Protein AF-A0A916Q412-F1 (afdb_monomer_lite)

Foldseek 3Di:
DDPPFWDWDWDWEAAPVRDIDIATATEGDDDDQPDGHLDCVQVVVVVVVVCVVVVVVLVVVDFPDKDKAADWGWYQDPNHIHIDRDPPPPDDRIDMDGHHDPPPDDDDPDDDDDDDDDDDDDDD

pLDDT: mean 71.98, std 16.44, range [35.53, 96.19]

Structure (mmCIF, N/CA/C/O backbone):
data_AF-A0A916Q412-F1
#
_entry.id   AF-A0A916Q412-F1
#
loop_
_atom_site.group_PDB
_atom_site.id
_atom_site.type_symbol
_atom_site.label_atom_id
_atom_site.label_alt_id
_atom_site.label_comp_id
_atom_site.label_asym_id
_atom_site.label_entity_id
_atom_site.label_seq_id
_atom_site.pdbx_PDB_ins_code
_atom_site.Cartn_x
_atom_site.Cartn_y
_atom_site.Cartn_z
_atom_site.occupancy
_atom_site.B_iso_or_equiv
_atom_site.auth_seq_id
_atom_site.auth_comp_id
_atom_site.auth_asym_id
_atom_site.auth_atom_id
_atom_site.pdbx_PDB_model_num
ATOM 1 N N . MET A 1 1 ? 28.798 16.527 -9.210 1.00 35.53 1 MET A N 1
ATOM 2 C CA . MET A 1 1 ? 28.278 15.776 -10.370 1.00 35.53 1 MET A CA 1
ATOM 3 C C . MET A 1 1 ? 26.902 15.277 -9.976 1.00 35.53 1 MET A C 1
ATOM 5 O O . MET A 1 1 ? 26.815 14.339 -9.199 1.00 35.53 1 MET A O 1
ATOM 9 N N . SER A 1 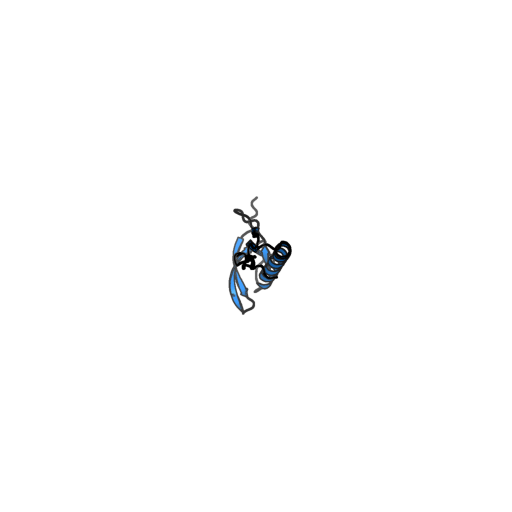2 ? 25.853 15.994 -10.374 1.00 42.03 2 SER A N 1
ATOM 10 C CA . SER A 1 2 ? 24.468 15.593 -10.111 1.00 42.03 2 SER A CA 1
ATOM 11 C C . SER A 1 2 ? 24.113 14.471 -11.081 1.00 42.03 2 SER A C 1
ATOM 13 O O . SER A 1 2 ? 24.335 14.622 -12.280 1.00 42.03 2 SER A O 1
ATOM 15 N N . ASN A 1 3 ? 23.639 13.337 -10.570 1.00 45.75 3 ASN A N 1
ATOM 16 C CA . ASN A 1 3 ? 23.216 12.222 -11.409 1.00 45.75 3 ASN A CA 1
ATOM 17 C C . ASN A 1 3 ? 21.857 12.587 -12.031 1.00 45.75 3 ASN A C 1
ATOM 19 O O . ASN A 1 3 ? 20.837 12.588 -11.352 1.00 45.75 3 ASN A O 1
ATOM 23 N N . ASP A 1 4 ? 21.870 12.973 -13.304 1.00 54.03 4 ASP A N 1
ATOM 24 C CA . ASP A 1 4 ? 20.696 13.284 -14.128 1.00 54.03 4 ASP A CA 1
ATOM 25 C C . ASP A 1 4 ? 20.045 11.977 -14.608 1.00 54.03 4 ASP A C 1
ATOM 27 O O . ASP A 1 4 ? 20.295 11.520 -15.726 1.00 54.03 4 ASP A O 1
ATOM 31 N N . SER A 1 5 ? 19.337 11.254 -13.735 1.00 56.97 5 SER A N 1
ATOM 32 C CA . SER A 1 5 ? 18.732 9.967 -14.132 1.00 56.97 5 SER A CA 1
ATOM 33 C C . SER A 1 5 ? 17.364 9.651 -13.542 1.00 56.97 5 SER A C 1
ATOM 35 O O . SER A 1 5 ? 16.798 8.653 -13.970 1.00 56.97 5 SER A O 1
ATOM 37 N N . ASP A 1 6 ? 16.806 10.501 -12.676 1.00 61.91 6 ASP A N 1
ATOM 38 C CA . ASP A 1 6 ? 15.413 10.368 -12.238 1.00 61.91 6 ASP A CA 1
ATOM 39 C C . ASP A 1 6 ? 14.539 11.319 -13.053 1.00 61.91 6 ASP A C 1
ATOM 41 O O . ASP A 1 6 ? 14.588 12.541 -12.888 1.00 61.91 6 ASP A O 1
ATOM 45 N N . ARG A 1 7 ? 13.748 10.754 -13.967 1.00 74.06 7 ARG A N 1
ATOM 46 C CA . ARG A 1 7 ? 12.749 11.501 -14.740 1.00 74.06 7 ARG A CA 1
ATOM 47 C C . ARG A 1 7 ? 11.368 10.983 -14.377 1.00 74.06 7 ARG A C 1
ATOM 49 O O . ARG A 1 7 ? 11.107 9.786 -14.474 1.00 74.06 7 ARG A O 1
ATOM 56 N N . ILE A 1 8 ? 10.494 11.901 -13.976 1.00 78.94 8 ILE A N 1
ATOM 57 C CA . ILE A 1 8 ? 9.072 11.619 -13.790 1.00 78.94 8 ILE A CA 1
ATOM 58 C C . ILE A 1 8 ? 8.432 11.533 -15.176 1.00 78.94 8 ILE A C 1
ATOM 60 O O . ILE A 1 8 ? 8.579 12.451 -15.988 1.00 78.94 8 ILE A O 1
ATOM 64 N N . GLN A 1 9 ? 7.736 10.434 -15.451 1.00 77.50 9 GLN A N 1
ATOM 65 C CA . GLN A 1 9 ? 7.001 10.231 -16.696 1.00 77.50 9 GLN A CA 1
ATOM 66 C C . GLN A 1 9 ? 5.636 9.601 -16.435 1.00 77.50 9 GLN A C 1
ATOM 68 O O . GLN A 1 9 ? 5.448 8.861 -15.473 1.00 77.50 9 GLN A O 1
ATOM 73 N N . THR A 1 10 ? 4.685 9.871 -17.324 1.00 79.88 10 THR A N 1
ATOM 74 C CA . THR A 1 10 ? 3.361 9.249 -17.293 1.00 79.88 10 THR A CA 1
ATOM 75 C C . THR A 1 10 ? 3.297 8.144 -18.337 1.00 79.88 10 THR A C 1
ATOM 77 O O . THR A 1 10 ? 3.516 8.406 -19.518 1.00 79.88 10 THR A O 1
ATOM 80 N N . ILE A 1 11 ? 2.974 6.921 -17.916 1.00 80.31 11 ILE A N 1
ATOM 81 C CA . ILE A 1 11 ? 2.859 5.760 -18.809 1.00 80.31 11 ILE A CA 1
ATOM 82 C C . ILE A 1 11 ? 1.450 5.148 -18.750 1.00 80.31 11 ILE A C 1
ATOM 84 O O . ILE A 1 11 ? 0.831 5.150 -17.681 1.00 80.31 11 ILE A O 1
ATOM 88 N N . PRO A 1 12 ? 0.917 4.625 -19.871 1.00 80.38 12 PRO A N 1
ATOM 89 C CA . PRO A 1 12 ? -0.319 3.855 -19.860 1.00 80.38 12 PRO A CA 1
ATOM 90 C C . PRO A 1 12 ? -0.082 2.467 -19.253 1.00 80.38 12 PRO A C 1
ATOM 92 O O . PRO A 1 12 ? 0.877 1.776 -19.597 1.00 80.38 12 PRO A O 1
ATOM 95 N N . VAL A 1 13 ? -0.980 2.042 -18.368 1.00 80.12 13 VAL A N 1
ATOM 96 C CA . VAL A 1 13 ? -0.946 0.727 -17.719 1.00 80.12 13 VAL A CA 1
ATOM 97 C C . VAL A 1 13 ? -2.338 0.105 -17.769 1.00 80.12 13 VAL A C 1
ATOM 99 O O . VAL A 1 13 ? -3.325 0.756 -17.435 1.00 80.12 13 VAL A O 1
ATOM 102 N N . GLN A 1 14 ? -2.421 -1.162 -18.170 1.00 79.56 14 GLN A N 1
ATOM 103 C CA . GLN A 1 14 ? -3.673 -1.915 -18.184 1.00 79.56 14 GLN A CA 1
ATOM 104 C C . GLN A 1 14 ? -3.906 -2.619 -16.836 1.00 79.56 14 GLN A C 1
ATOM 106 O O . GLN A 1 14 ? -2.996 -3.242 -16.276 1.00 79.56 14 GLN A O 1
ATOM 111 N N . LEU A 1 15 ? -5.129 -2.509 -16.323 1.00 82.00 15 LEU A N 1
ATOM 112 C CA . LEU A 1 15 ? -5.647 -3.235 -15.168 1.00 82.00 15 LEU A CA 1
ATOM 113 C C . LEU A 1 15 ? -6.146 -4.631 -15.577 1.00 82.00 15 LEU A C 1
ATOM 115 O O . LEU A 1 15 ? -6.264 -4.947 -16.759 1.00 82.00 15 LEU A O 1
ATOM 119 N N . GLU A 1 16 ? -6.456 -5.484 -14.600 1.00 80.44 16 GLU A N 1
ATOM 120 C CA . GLU A 1 16 ? -6.919 -6.857 -14.868 1.00 80.44 16 GLU A CA 1
ATOM 121 C C . GLU A 1 16 ? -8.266 -6.919 -15.607 1.00 80.44 16 GLU A C 1
ATOM 123 O O . GLU A 1 16 ? -8.520 -7.869 -16.342 1.00 80.44 16 GLU A O 1
ATOM 128 N N . ASP A 1 17 ? -9.108 -5.897 -15.451 1.00 81.50 17 ASP A N 1
ATOM 129 C CA . ASP A 1 17 ? -10.398 -5.762 -16.137 1.00 81.50 17 ASP A CA 1
ATOM 130 C C . ASP A 1 17 ? -10.273 -5.206 -17.572 1.00 81.50 17 ASP A C 1
ATOM 132 O O . ASP A 1 17 ? -11.279 -5.008 -18.253 1.00 81.50 17 ASP A O 1
ATOM 136 N N . GLY A 1 18 ? -9.046 -4.952 -18.041 1.00 79.31 18 GLY A N 1
ATOM 137 C CA . GLY A 1 18 ? -8.760 -4.359 -19.347 1.00 79.31 18 GLY A CA 1
ATOM 138 C C . GLY A 1 18 ? -8.812 -2.827 -19.373 1.00 79.31 18 GLY A C 1
ATOM 139 O O . GLY A 1 18 ? -8.455 -2.228 -20.391 1.00 79.31 18 GLY A O 1
ATOM 140 N N . THR A 1 19 ? -9.198 -2.171 -18.274 1.00 81.50 19 THR A N 1
ATOM 141 C CA . THR A 1 19 ? -9.182 -0.708 -18.160 1.00 81.50 19 THR A CA 1
ATOM 142 C C . THR A 1 19 ? -7.748 -0.193 -18.263 1.00 81.50 19 THR A C 1
ATOM 144 O O . THR A 1 19 ? -6.839 -0.730 -17.635 1.00 81.50 19 THR A O 1
ATOM 147 N N . THR A 1 20 ? -7.523 0.869 -19.040 1.00 79.50 20 THR A N 1
ATOM 148 C CA . THR A 1 20 ? -6.212 1.532 -19.116 1.00 79.50 20 THR A CA 1
ATOM 149 C C . THR A 1 20 ? -6.207 2.780 -18.246 1.00 79.50 20 THR A C 1
ATOM 151 O O . THR A 1 20 ? -7.072 3.642 -18.396 1.00 79.50 20 THR A O 1
ATOM 154 N N . ILE A 1 21 ? -5.219 2.889 -17.361 1.00 80.69 21 ILE A N 1
ATOM 155 C CA . ILE A 1 21 ? -4.968 4.071 -16.534 1.00 80.69 21 ILE A CA 1
ATOM 156 C C . ILE A 1 21 ? -3.628 4.708 -16.895 1.00 80.69 21 IL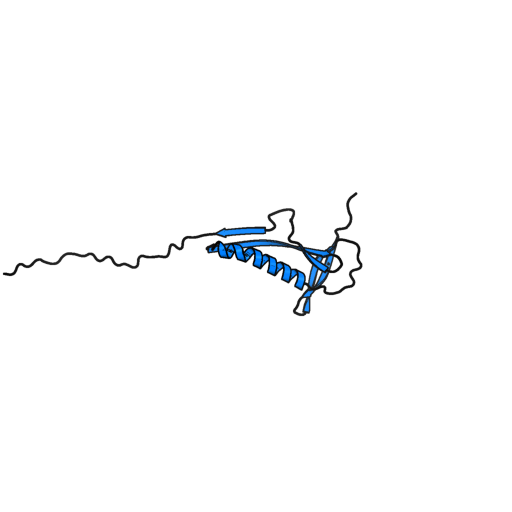E A C 1
ATOM 158 O O . ILE A 1 21 ? -2.738 4.055 -17.435 1.00 80.69 21 ILE A O 1
ATOM 162 N N . LEU A 1 22 ? -3.483 5.992 -16.580 1.00 78.56 22 LEU A N 1
ATOM 163 C CA . LEU A 1 22 ? -2.214 6.704 -16.670 1.00 78.56 22 LEU A CA 1
ATOM 164 C C . LEU A 1 22 ? -1.556 6.731 -15.295 1.00 78.56 22 LEU A C 1
ATOM 166 O O . LEU A 1 22 ? -2.197 7.085 -14.306 1.00 78.56 22 LEU A O 1
ATOM 170 N N . VAL A 1 23 ? -0.283 6.356 -15.244 1.00 81.12 23 VAL A N 1
ATOM 171 C CA . VAL A 1 23 ? 0.467 6.228 -13.998 1.00 81.12 23 VAL A CA 1
ATOM 172 C C . VAL A 1 23 ? 1.724 7.076 -14.073 1.00 81.12 23 VAL A C 1
ATOM 174 O O . VAL A 1 23 ? 2.488 6.968 -15.030 1.00 81.12 23 VAL A O 1
ATOM 177 N N . GLU A 1 24 ? 1.928 7.913 -13.060 1.00 79.81 24 GLU A N 1
ATOM 178 C CA . GLU A 1 24 ? 3.185 8.624 -12.862 1.00 79.81 24 GLU A CA 1
ATOM 179 C C . GLU A 1 24 ? 4.225 7.668 -12.272 1.00 79.81 24 GLU A C 1
ATOM 181 O O . GLU A 1 24 ? 3.973 7.010 -11.261 1.00 79.81 24 GLU A O 1
ATOM 186 N N . VAL A 1 25 ? 5.376 7.567 -12.932 1.00 77.62 25 VAL A N 1
ATOM 187 C CA . VAL A 1 25 ? 6.487 6.717 -12.511 1.00 77.62 25 VAL A CA 1
ATOM 188 C C . VAL A 1 25 ? 7.794 7.491 -12.550 1.00 77.62 25 VAL A C 1
ATOM 190 O O . VAL A 1 25 ? 8.035 8.283 -13.466 1.00 77.62 25 VAL A O 1
ATOM 193 N N . THR A 1 26 ? 8.671 7.205 -11.594 1.00 77.62 26 THR A N 1
ATOM 194 C CA . THR A 1 26 ? 10.074 7.621 -11.666 1.00 77.62 26 THR A CA 1
ATOM 195 C C . THR A 1 26 ? 10.841 6.573 -12.463 1.00 77.62 26 THR A C 1
ATOM 197 O O . THR A 1 26 ? 10.910 5.407 -12.067 1.00 77.62 26 THR A O 1
ATOM 200 N N . GLN A 1 27 ? 11.377 6.956 -13.621 1.00 69.50 27 GLN A N 1
ATOM 201 C CA . GLN A 1 27 ? 12.233 6.076 -14.413 1.00 69.50 27 GLN A CA 1
ATOM 202 C C . GLN A 1 27 ? 13.662 6.137 -13.884 1.00 69.50 27 GLN A C 1
ATOM 204 O O . GLN A 1 27 ? 14.213 7.228 -13.761 1.00 69.50 27 GLN A O 1
ATOM 209 N N . THR A 1 28 ? 14.264 4.972 -13.645 1.00 65.12 28 THR A N 1
ATOM 210 C CA . THR A 1 28 ? 15.670 4.848 -13.258 1.00 65.12 28 THR A CA 1
ATOM 211 C C . THR A 1 28 ? 16.438 4.096 -14.359 1.00 65.12 28 THR A C 1
ATOM 213 O O . THR A 1 28 ? 16.169 2.936 -14.662 1.00 65.12 28 THR A O 1
ATOM 216 N N . GLY A 1 29 ? 17.400 4.766 -15.011 1.00 64.12 29 GLY A N 1
ATOM 217 C CA . GLY A 1 29 ? 18.248 4.179 -16.068 1.00 64.12 29 GLY A CA 1
ATOM 218 C C . GLY A 1 29 ? 17.883 4.566 -17.513 1.00 64.12 29 GLY A C 1
ATOM 219 O O . GLY A 1 29 ? 16.967 5.345 -17.756 1.00 64.12 29 GLY A O 1
ATOM 220 N N . ARG A 1 30 ? 18.654 4.061 -18.493 1.00 51.62 30 ARG A N 1
ATOM 221 C CA . ARG A 1 30 ? 18.477 4.324 -19.938 1.00 51.62 30 ARG A CA 1
ATOM 222 C C . ARG A 1 30 ? 18.066 3.038 -20.661 1.00 51.62 30 ARG A C 1
ATOM 224 O O . ARG A 1 30 ? 18.936 2.307 -21.118 1.00 51.62 30 ARG A O 1
ATOM 231 N N . GLU A 1 31 ? 16.770 2.776 -20.777 1.00 56.56 31 GLU A N 1
ATOM 232 C CA . GLU A 1 31 ? 16.234 1.745 -21.676 1.00 56.56 31 GLU A CA 1
ATOM 233 C C . GLU A 1 31 ? 15.023 2.281 -22.442 1.00 56.56 31 GLU A C 1
ATOM 235 O O . GLU A 1 31 ? 14.208 3.028 -21.897 1.00 56.56 31 GLU A O 1
ATOM 240 N N . ASP A 1 32 ? 14.941 1.898 -23.717 1.00 49.53 32 ASP A N 1
ATOM 241 C CA . ASP A 1 32 ? 13.832 2.212 -24.613 1.00 49.53 32 ASP A CA 1
ATOM 242 C C . ASP A 1 32 ? 12.643 1.316 -24.238 1.00 49.53 32 ASP A C 1
ATOM 244 O O . ASP A 1 32 ? 12.691 0.089 -24.355 1.00 49.53 32 ASP A O 1
ATOM 248 N N . VAL A 1 33 ? 11.593 1.924 -23.690 1.00 52.59 33 VAL A N 1
ATOM 249 C CA . VAL A 1 33 ? 10.464 1.229 -23.057 1.00 52.59 33 VAL A CA 1
ATOM 250 C C . VAL A 1 33 ? 9.430 0.800 -24.094 1.00 52.59 33 VAL A C 1
ATOM 252 O O . VAL A 1 33 ? 8.299 1.270 -24.118 1.00 52.59 33 VAL A O 1
ATOM 255 N N . ALA A 1 34 ? 9.817 -0.140 -24.950 1.00 47.56 34 ALA A N 1
ATOM 256 C CA . ALA A 1 34 ? 8.892 -0.897 -25.782 1.00 47.56 34 ALA A CA 1
ATOM 257 C C . ALA A 1 34 ? 8.660 -2.278 -25.154 1.00 47.56 34 ALA A C 1
ATOM 259 O O . ALA A 1 34 ? 9.123 -3.298 -25.658 1.00 47.56 34 ALA A O 1
ATOM 260 N N . ASN A 1 35 ? 7.963 -2.319 -24.018 1.00 51.06 35 ASN A N 1
ATOM 261 C CA . ASN A 1 35 ? 7.256 -3.533 -23.630 1.00 51.06 35 ASN A CA 1
ATOM 262 C C . ASN A 1 35 ? 6.013 -3.168 -22.824 1.00 51.06 35 ASN A C 1
ATOM 264 O O . ASN A 1 35 ? 6.075 -2.760 -21.663 1.00 51.06 35 ASN A O 1
ATOM 268 N N . GLU A 1 36 ? 4.882 -3.264 -23.509 1.00 52.59 36 GLU A N 1
ATOM 269 C CA . GLU A 1 36 ? 3.559 -2.968 -22.996 1.00 52.59 36 GLU A CA 1
ATOM 270 C C . GLU A 1 36 ? 3.239 -3.819 -21.760 1.00 52.59 36 GLU A C 1
ATOM 272 O O . GLU A 1 36 ? 3.545 -5.010 -21.697 1.00 52.59 36 GLU A O 1
ATOM 277 N N . ALA A 1 37 ? 2.565 -3.215 -20.782 1.00 47.66 37 ALA A N 1
ATOM 278 C CA . ALA A 1 37 ? 1.743 -3.950 -19.824 1.00 47.66 37 ALA A CA 1
ATOM 279 C C . ALA A 1 37 ? 2.456 -4.997 -18.936 1.00 47.66 37 ALA A C 1
ATOM 281 O O . ALA A 1 37 ? 1.828 -5.973 -18.515 1.00 47.66 37 ALA A O 1
ATOM 282 N N . SER A 1 38 ? 3.727 -4.796 -18.562 1.00 51.72 38 SER A N 1
ATOM 283 C CA . SER A 1 38 ? 4.264 -5.472 -17.368 1.00 51.72 38 SER A CA 1
ATOM 284 C C . SER A 1 38 ? 3.444 -5.015 -16.152 1.00 51.72 38 SER A C 1
ATOM 286 O O . SER A 1 38 ? 3.465 -3.858 -15.744 1.00 51.72 38 SER A O 1
ATOM 288 N N . LYS A 1 39 ? 2.606 -5.945 -15.694 1.00 67.12 39 LYS A N 1
ATOM 289 C CA . LYS A 1 39 ? 1.233 -5.745 -15.217 1.00 67.12 39 LYS A CA 1
ATOM 290 C C . LYS A 1 39 ? 1.161 -4.937 -13.923 1.00 67.12 39 LYS A C 1
ATOM 292 O O . LYS A 1 39 ? 1.877 -5.250 -12.973 1.00 67.12 39 LYS A O 1
ATOM 297 N N . PHE A 1 40 ? 0.186 -4.026 -13.828 1.00 77.75 40 PHE A N 1
ATOM 298 C CA . PHE A 1 40 ? -0.231 -3.384 -12.567 1.00 77.75 40 PHE A CA 1
ATOM 299 C C . PHE A 1 40 ? -0.431 -4.392 -11.421 1.00 77.75 40 PHE A C 1
ATOM 301 O O . PHE A 1 40 ? -0.272 -4.064 -10.251 1.00 77.75 40 PHE A O 1
ATOM 308 N N . LYS A 1 41 ? -0.682 -5.658 -11.769 1.00 80.62 41 LYS A N 1
ATOM 309 C CA . LYS A 1 41 ? -0.681 -6.800 -10.863 1.00 80.62 41 LYS A CA 1
ATOM 310 C C . LYS A 1 41 ? 0.511 -6.848 -9.893 1.00 80.62 41 LYS A C 1
ATOM 312 O O . LYS A 1 41 ? 0.316 -7.143 -8.724 1.00 80.62 41 LYS A O 1
ATOM 317 N N . ALA A 1 42 ? 1.737 -6.550 -10.333 1.00 78.81 42 ALA A N 1
ATOM 318 C CA . ALA A 1 42 ? 2.899 -6.568 -9.434 1.00 7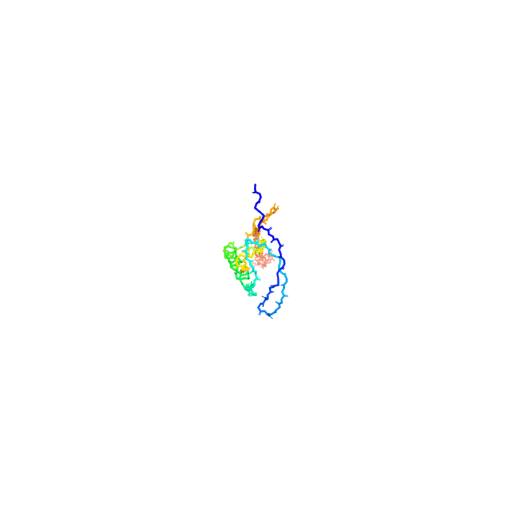8.81 42 ALA A CA 1
ATOM 319 C C . ALA A 1 42 ? 2.772 -5.522 -8.310 1.00 78.81 42 ALA A C 1
ATOM 321 O O . ALA A 1 42 ? 3.138 -5.780 -7.163 1.00 78.81 42 ALA A O 1
ATOM 322 N N . VAL A 1 43 ? 2.187 -4.364 -8.628 1.00 81.88 43 VAL A N 1
ATOM 323 C CA . VAL A 1 43 ? 1.887 -3.298 -7.665 1.00 81.88 43 VAL A CA 1
ATOM 324 C C . VAL A 1 43 ? 0.794 -3.741 -6.695 1.00 81.88 43 VAL A C 1
ATOM 326 O O . VAL A 1 43 ? 0.945 -3.566 -5.487 1.00 81.88 43 VAL A O 1
ATOM 329 N N . THR A 1 44 ? -0.289 -4.348 -7.189 1.00 84.69 44 THR A N 1
ATOM 330 C CA . THR A 1 44 ? -1.385 -4.822 -6.327 1.00 84.69 44 THR A CA 1
ATOM 331 C C . THR A 1 44 ? -0.980 -6.012 -5.462 1.00 84.69 44 THR A C 1
ATOM 333 O O . THR A 1 44 ? -1.398 -6.088 -4.310 1.00 84.69 44 THR A O 1
ATOM 336 N N . ASP A 1 45 ? -0.134 -6.911 -5.971 1.00 85.69 45 ASP A N 1
ATOM 337 C CA . ASP A 1 45 ? 0.430 -8.027 -5.207 1.00 85.69 45 ASP A CA 1
ATOM 338 C C . ASP A 1 45 ? 1.306 -7.492 -4.058 1.00 85.69 45 ASP A C 1
ATOM 340 O O . ASP A 1 45 ? 1.170 -7.932 -2.914 1.00 85.69 45 ASP A O 1
ATOM 344 N N . ALA A 1 46 ? 2.154 -6.490 -4.331 1.00 84.56 46 ALA A N 1
ATOM 345 C CA . ALA A 1 46 ? 2.960 -5.825 -3.307 1.00 84.56 46 ALA A CA 1
ATOM 346 C C . ALA A 1 46 ? 2.086 -5.116 -2.258 1.00 84.56 46 ALA A C 1
ATOM 348 O O . ALA A 1 46 ? 2.317 -5.271 -1.057 1.00 84.56 46 ALA A O 1
ATOM 349 N N . LEU A 1 47 ? 1.048 -4.393 -2.696 1.00 86.62 47 LEU A N 1
ATOM 350 C CA . LEU A 1 47 ? 0.066 -3.764 -1.810 1.00 86.62 47 LEU A CA 1
ATOM 351 C C . LEU A 1 47 ? -0.611 -4.802 -0.902 1.00 86.62 47 LEU A C 1
ATOM 353 O O . LEU A 1 47 ? -0.673 -4.608 0.311 1.00 86.62 47 LEU A O 1
ATOM 357 N N . GLY A 1 48 ? -1.076 -5.917 -1.472 1.00 89.06 48 GLY A N 1
ATOM 358 C CA . GLY A 1 48 ? -1.691 -7.013 -0.725 1.00 89.06 48 GLY A CA 1
ATOM 359 C C . GLY A 1 48 ? -0.744 -7.611 0.316 1.00 89.06 48 GLY A C 1
ATOM 360 O O . GLY A 1 48 ? -1.132 -7.779 1.473 1.00 89.06 48 GLY A O 1
ATOM 361 N N . GLY A 1 49 ? 0.516 -7.849 -0.059 1.00 89.44 49 GLY A N 1
ATOM 362 C CA . GLY A 1 49 ? 1.551 -8.338 0.852 1.00 89.44 49 GLY A CA 1
ATOM 363 C C . GLY A 1 49 ? 1.813 -7.391 2.028 1.00 89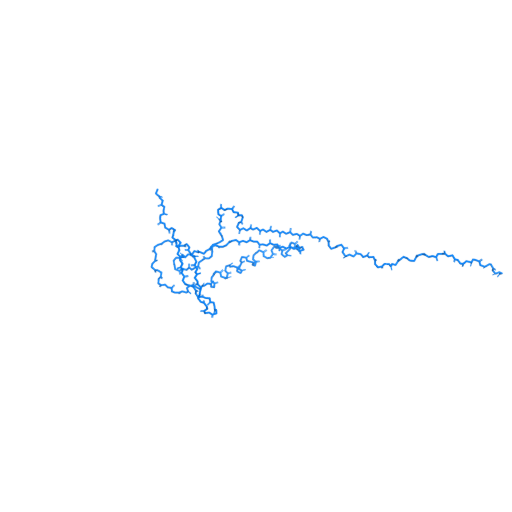.44 49 GLY A C 1
ATOM 364 O O . GLY A 1 49 ? 1.869 -7.838 3.174 1.00 89.44 49 GLY A O 1
ATOM 365 N N . ILE A 1 50 ? 1.904 -6.081 1.772 1.00 87.94 50 ILE A N 1
ATOM 366 C CA . ILE A 1 50 ? 2.078 -5.055 2.815 1.00 87.94 50 ILE A CA 1
ATOM 367 C C . ILE A 1 50 ? 0.871 -5.034 3.760 1.00 87.94 50 ILE A C 1
ATOM 369 O O . ILE A 1 50 ? 1.041 -5.076 4.980 1.00 87.94 50 ILE A O 1
ATOM 373 N N . VAL A 1 51 ? -0.348 -5.004 3.212 1.00 91.12 51 VAL A N 1
ATOM 374 C CA . VAL A 1 51 ? -1.585 -5.000 4.008 1.00 91.12 51 VAL A CA 1
ATOM 375 C C . VAL A 1 51 ? -1.655 -6.238 4.897 1.00 91.12 51 VAL A C 1
ATOM 377 O O . VAL A 1 51 ? -1.932 -6.117 6.090 1.00 91.12 51 VAL A O 1
ATOM 380 N N . GLN A 1 52 ? -1.353 -7.418 4.355 1.00 92.75 52 GLN A N 1
ATOM 381 C CA .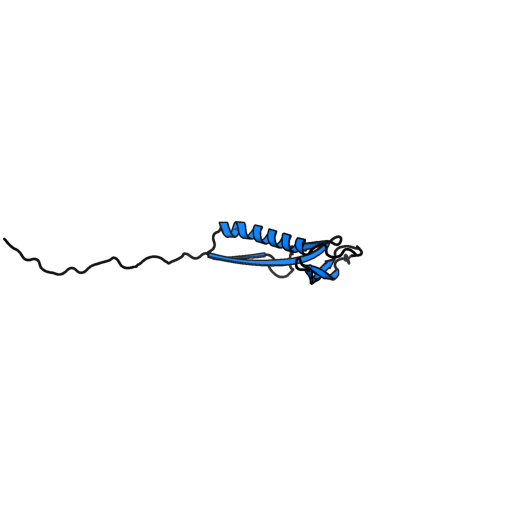 GLN A 1 52 ? -1.367 -8.666 5.113 1.00 92.75 52 GLN A CA 1
ATOM 382 C C . GLN A 1 52 ? -0.310 -8.671 6.228 1.00 92.75 52 GLN A C 1
ATOM 384 O O . GLN A 1 52 ? -0.628 -9.021 7.367 1.00 92.75 52 GLN A O 1
ATOM 389 N N . ALA A 1 53 ? 0.911 -8.216 5.932 1.00 90.38 53 ALA A N 1
ATOM 390 C CA . ALA A 1 53 ? 2.002 -8.131 6.901 1.00 90.38 53 ALA A CA 1
ATOM 391 C C . ALA A 1 53 ? 1.705 -7.162 8.061 1.00 90.38 53 ALA A C 1
ATOM 393 O O . ALA A 1 53 ? 2.134 -7.404 9.189 1.00 90.38 53 ALA A O 1
ATOM 394 N N . ILE A 1 54 ? 0.954 -6.082 7.812 1.00 92.19 54 ILE A N 1
ATOM 395 C CA . ILE A 1 54 ? 0.535 -5.120 8.846 1.00 92.19 54 ILE A CA 1
ATOM 396 C C . ILE A 1 54 ? -0.689 -5.626 9.623 1.00 92.19 54 ILE A C 1
ATOM 398 O O . ILE A 1 54 ? -0.769 -5.451 10.841 1.00 92.19 54 ILE A O 1
ATOM 402 N N . ALA A 1 55 ? -1.647 -6.262 8.948 1.00 93.19 55 ALA A N 1
ATOM 403 C CA . ALA A 1 55 ? -2.878 -6.735 9.574 1.00 93.19 55 ALA A CA 1
ATOM 404 C C . ALA A 1 55 ? -2.615 -7.820 10.628 1.00 93.19 55 ALA A C 1
ATOM 406 O O . ALA A 1 55 ? -3.243 -7.821 11.688 1.00 93.19 55 ALA A O 1
ATOM 407 N N . GLU A 1 56 ? -1.670 -8.726 10.370 1.00 95.19 56 GLU A N 1
ATOM 408 C CA . GLU A 1 56 ? -1.361 -9.848 11.261 1.00 95.19 56 GLU A CA 1
ATOM 409 C C . GLU A 1 56 ? -0.986 -9.417 12.703 1.00 95.19 56 GLU A C 1
ATOM 411 O O . GLU A 1 56 ? -1.637 -9.878 13.648 1.00 95.19 56 GLU A O 1
ATOM 416 N N . PRO A 1 57 ? -0.010 -8.511 12.938 1.00 95.25 57 PRO A N 1
ATOM 417 C CA . PRO A 1 57 ? 0.304 -8.028 14.283 1.00 95.25 57 PRO A CA 1
ATOM 418 C C . PRO A 1 57 ? -0.812 -7.180 14.910 1.00 95.25 57 PRO A C 1
ATOM 420 O O . PRO A 1 57 ? -1.035 -7.296 16.116 1.00 95.25 57 PRO A O 1
ATOM 423 N N . ILE A 1 58 ? -1.538 -6.371 14.127 1.00 96.06 58 ILE A N 1
ATOM 424 C CA . ILE A 1 58 ? -2.663 -5.564 14.634 1.00 96.06 58 ILE A CA 1
ATOM 425 C C . ILE A 1 58 ? -3.766 -6.475 15.181 1.00 96.06 5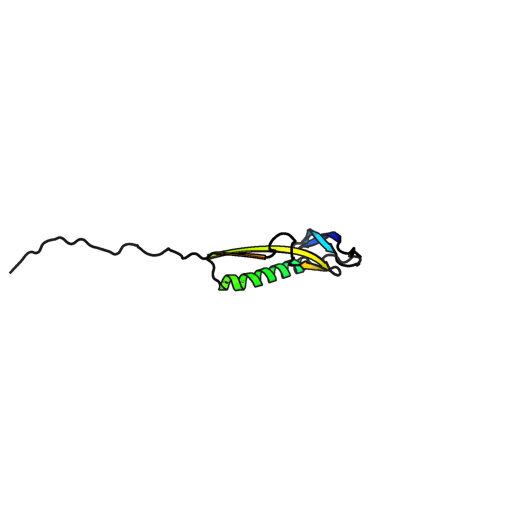8 ILE A C 1
ATOM 427 O O . ILE A 1 58 ? -4.238 -6.274 16.299 1.00 96.06 58 ILE A O 1
ATOM 431 N N . ASN A 1 59 ? -4.119 -7.528 14.441 1.00 95.31 59 ASN A N 1
ATOM 432 C CA . ASN A 1 59 ? -5.124 -8.501 14.861 1.00 95.31 59 ASN A CA 1
ATOM 433 C C . ASN A 1 59 ? -4.719 -9.223 16.154 1.00 95.31 59 ASN A C 1
ATOM 435 O O . ASN A 1 59 ? -5.558 -9.441 17.030 1.00 95.31 59 ASN A O 1
ATOM 439 N N . ARG A 1 60 ? -3.430 -9.554 16.319 1.00 96.06 60 ARG A N 1
ATOM 440 C CA . ARG A 1 60 ? -2.918 -10.133 17.574 1.00 96.06 60 ARG A CA 1
ATOM 441 C C . ARG A 1 60 ? -3.019 -9.172 18.757 1.00 96.06 60 ARG A C 1
ATOM 443 O O . ARG A 1 60 ? -3.297 -9.620 19.864 1.00 96.06 60 ARG A O 1
ATOM 450 N N . ALA A 1 61 ? -2.812 -7.877 18.528 1.00 95.75 61 ALA A N 1
ATOM 451 C CA . ALA A 1 61 ? -2.893 -6.850 19.565 1.00 95.75 61 ALA A CA 1
ATOM 452 C C . ALA A 1 61 ? -4.337 -6.534 20.009 1.00 95.75 61 ALA A C 1
ATOM 454 O O . ALA A 1 61 ? -4.528 -5.891 21.042 1.00 95.75 61 ALA A O 1
ATOM 455 N N . ARG A 1 62 ? -5.342 -6.993 19.245 1.00 95.06 62 ARG A N 1
ATOM 456 C CA . ARG A 1 62 ? -6.785 -6.845 19.518 1.00 95.06 62 ARG A CA 1
ATOM 457 C C . ARG A 1 62 ? -7.196 -5.429 19.964 1.00 95.06 62 ARG A C 1
ATOM 459 O O . ARG A 1 62 ? -7.797 -5.281 21.030 1.00 95.06 62 ARG A O 1
ATOM 466 N N . PRO A 1 63 ? -6.867 -4.379 19.193 1.00 96.19 63 PRO A N 1
ATOM 467 C CA . PRO A 1 63 ? -7.412 -3.054 19.449 1.00 96.19 63 PRO A CA 1
ATOM 468 C C . PRO A 1 63 ? -8.924 -3.051 19.203 1.00 96.19 63 PRO A C 1
ATOM 470 O O . PRO A 1 63 ? -9.436 -3.835 18.403 1.00 96.19 63 PRO A O 1
ATOM 473 N N . THR A 1 64 ? -9.642 -2.135 19.845 1.00 95.31 64 THR A N 1
ATOM 474 C CA . THR A 1 64 ? -11.049 -1.870 19.508 1.00 95.31 64 THR A CA 1
ATOM 475 C C . THR A 1 64 ? -11.166 -1.095 18.197 1.00 95.31 64 THR A C 1
ATOM 477 O O . THR A 1 64 ? -12.169 -1.212 17.497 1.00 95.31 64 THR A O 1
ATOM 480 N N . LYS A 1 65 ? -10.127 -0.334 17.829 1.00 94.38 65 LYS A N 1
ATOM 481 C CA . LYS A 1 65 ? -10.025 0.357 16.541 1.00 94.38 65 LYS A CA 1
ATOM 482 C C . LYS A 1 65 ? -8.569 0.488 16.101 1.00 94.38 65 LYS A C 1
ATOM 484 O O . LYS A 1 65 ? -7.695 0.821 16.896 1.00 94.38 65 LYS A O 1
ATOM 489 N N . ALA A 1 66 ? -8.320 0.260 14.816 1.00 94.38 66 ALA A N 1
ATOM 490 C CA . ALA A 1 66 ? -7.017 0.454 14.191 1.00 94.38 66 ALA A CA 1
ATOM 491 C C . ALA A 1 66 ? -7.156 1.343 12.952 1.00 94.38 66 ALA A C 1
ATOM 493 O O . ALA A 1 66 ? -8.072 1.168 12.153 1.00 94.38 66 ALA A O 1
ATOM 494 N N . THR A 1 67 ? -6.246 2.299 12.790 1.00 93.00 67 THR A N 1
ATOM 495 C CA . THR A 1 67 ? -6.102 3.116 11.579 1.00 93.00 67 THR A CA 1
ATOM 496 C C . THR A 1 67 ? -4.680 2.967 11.067 1.00 93.00 67 THR A C 1
ATOM 498 O O . THR A 1 67 ? -3.733 3.196 11.815 1.00 93.00 67 THR A O 1
ATOM 501 N N . VAL A 1 68 ? -4.531 2.600 9.797 1.00 89.88 68 VAL A N 1
ATOM 502 C CA . VAL A 1 68 ? -3.238 2.489 9.115 1.00 89.88 68 VAL A CA 1
ATOM 503 C C . VAL A 1 68 ? -3.253 3.440 7.928 1.00 89.88 68 VAL A C 1
ATOM 505 O O . VAL A 1 68 ? -4.186 3.413 7.128 1.00 89.88 68 VAL A O 1
ATOM 508 N N . LYS A 1 69 ? -2.225 4.274 7.806 1.00 87.12 69 LYS A N 1
ATOM 509 C CA . LYS A 1 69 ? -1.985 5.121 6.637 1.00 87.12 69 LYS A CA 1
ATOM 510 C C . LYS A 1 69 ? -0.578 4.862 6.140 1.00 87.12 69 LYS A C 1
ATOM 512 O O . LYS A 1 69 ? 0.352 4.839 6.940 1.00 87.12 69 LYS A O 1
ATOM 517 N N . PHE A 1 70 ? -0.418 4.695 4.837 1.00 82.88 70 PHE A N 1
ATOM 518 C CA . PHE A 1 70 ? 0.899 4.585 4.231 1.00 82.88 70 PHE A CA 1
ATOM 519 C C . PHE A 1 70 ? 0.898 5.142 2.814 1.00 82.88 70 PHE A C 1
ATOM 521 O O . PHE A 1 70 ? -0.147 5.205 2.167 1.00 82.88 70 PHE A O 1
ATOM 528 N N . GLY A 1 71 ? 2.071 5.583 2.369 1.00 79.69 71 GLY A N 1
ATOM 529 C CA . GLY A 1 71 ? 2.304 6.071 1.013 1.00 79.69 71 GLY A CA 1
ATOM 530 C C . GLY A 1 71 ? 3.094 5.055 0.196 1.00 79.69 71 GLY A C 1
ATOM 531 O O . GLY A 1 71 ? 3.959 4.364 0.731 1.00 79.69 71 GLY A O 1
ATOM 532 N N . MET A 1 72 ? 2.812 4.980 -1.101 1.00 79.19 72 MET A N 1
ATOM 533 C CA . MET A 1 72 ? 3.569 4.185 -2.068 1.00 79.19 72 MET A CA 1
ATOM 534 C C . MET A 1 72 ? 3.857 5.053 -3.288 1.00 79.19 72 MET A C 1
ATOM 536 O O . MET A 1 72 ? 2.970 5.776 -3.739 1.00 79.19 72 MET A O 1
ATOM 540 N N . GLU A 1 73 ? 5.066 4.950 -3.829 1.00 78.69 73 GLU A N 1
ATOM 541 C CA . GLU A 1 73 ? 5.389 5.480 -5.156 1.00 78.69 73 GLU A CA 1
ATOM 542 C C . GLU A 1 73 ? 5.633 4.323 -6.115 1.00 78.69 73 GLU A C 1
ATOM 544 O O . GLU A 1 73 ? 5.851 3.177 -5.708 1.00 78.69 73 GLU A O 1
ATOM 549 N N . LEU A 1 74 ? 5.576 4.632 -7.404 1.00 77.19 74 LEU A N 1
ATOM 550 C CA . LEU A 1 74 ? 5.784 3.670 -8.468 1.00 77.19 74 LEU A CA 1
ATOM 551 C C . LEU A 1 74 ? 7.048 4.042 -9.234 1.00 77.19 74 LEU A C 1
ATOM 553 O O . LEU A 1 74 ? 7.250 5.194 -9.617 1.00 77.19 74 LEU A O 1
ATOM 557 N N . ALA A 1 75 ? 7.897 3.049 -9.453 1.00 74.25 75 ALA A N 1
ATOM 558 C CA . ALA A 1 75 ? 9.108 3.183 -10.241 1.00 74.25 75 ALA A CA 1
ATOM 559 C C . ALA A 1 75 ? 9.059 2.245 -11.439 1.00 74.25 75 ALA A C 1
ATOM 561 O O . ALA A 1 75 ? 8.431 1.183 -11.400 1.00 74.25 75 ALA A O 1
ATOM 562 N N . LEU A 1 76 ? 9.735 2.654 -12.506 1.00 74.50 76 LEU A N 1
ATOM 563 C CA . LEU A 1 76 ? 9.933 1.825 -13.682 1.00 74.50 76 LEU A CA 1
ATOM 564 C C . LEU A 1 76 ? 11.399 1.401 -13.741 1.00 74.50 76 LEU A C 1
ATOM 566 O O . LEU A 1 76 ? 12.261 2.196 -14.115 1.00 74.50 76 LEU A O 1
ATOM 570 N N . GLU A 1 77 ? 11.659 0.145 -13.385 1.00 72.12 77 GLU A N 1
ATOM 571 C CA . GLU A 1 77 ? 12.996 -0.450 -13.365 1.00 72.12 77 GLU A CA 1
ATOM 572 C C . GLU A 1 77 ? 13.088 -1.512 -14.461 1.00 72.12 77 GLU A C 1
ATOM 574 O O . GLU A 1 77 ? 12.340 -2.493 -14.449 1.00 72.12 77 GLU A O 1
ATOM 579 N N . SER A 1 78 ? 13.971 -1.311 -15.442 1.00 72.31 78 SER A N 1
ATOM 580 C CA . SER A 1 78 ? 14.150 -2.233 -16.581 1.00 72.31 78 SER A CA 1
ATOM 581 C C . SER A 1 78 ? 12.829 -2.629 -17.268 1.00 72.31 78 SER A C 1
ATOM 583 O O . SER A 1 78 ? 12.549 -3.807 -17.507 1.00 72.31 78 SER A O 1
ATOM 585 N N . GLY A 1 79 ? 11.952 -1.642 -17.498 1.00 69.12 79 GLY A N 1
ATOM 586 C CA . GLY A 1 79 ? 10.640 -1.833 -18.131 1.00 69.12 79 GLY A CA 1
ATOM 587 C C . GLY A 1 79 ? 9.571 -2.497 -17.252 1.00 69.12 79 GLY A C 1
ATOM 588 O O . GLY A 1 79 ? 8.484 -2.802 -17.743 1.00 69.12 79 GLY A O 1
ATOM 589 N N . LYS A 1 80 ? 9.841 -2.725 -15.961 1.00 71.06 80 LYS A N 1
ATOM 590 C CA . LYS A 1 80 ? 8.885 -3.312 -15.013 1.00 71.06 80 LYS A CA 1
ATOM 591 C C . LYS A 1 80 ? 8.389 -2.274 -14.021 1.00 71.06 80 LYS A C 1
ATOM 593 O O . LYS A 1 80 ? 9.182 -1.549 -13.424 1.00 71.06 80 LYS A O 1
ATOM 598 N N . LEU A 1 81 ? 7.069 -2.228 -13.845 1.00 74.88 81 LEU A N 1
ATOM 599 C CA . LEU A 1 81 ? 6.435 -1.386 -12.841 1.00 74.88 81 LEU A CA 1
ATOM 600 C C . LEU A 1 81 ? 6.620 -2.018 -11.458 1.00 74.88 81 LEU A C 1
ATOM 602 O O . LEU A 1 81 ? 6.122 -3.116 -11.200 1.00 74.88 81 LEU A O 1
ATOM 606 N N . THR A 1 82 ? 7.312 -1.309 -10.575 1.00 73.12 82 THR A N 1
ATOM 607 C CA . THR A 1 82 ? 7.616 -1.744 -9.212 1.00 73.12 82 THR A CA 1
ATOM 608 C C . THR A 1 82 ? 7.032 -0.750 -8.220 1.00 73.12 82 THR A C 1
ATOM 610 O O . THR A 1 82 ? 7.120 0.463 -8.407 1.00 73.12 82 THR A O 1
ATOM 613 N N . ALA A 1 83 ? 6.436 -1.263 -7.145 1.00 74.06 83 ALA A N 1
ATOM 614 C CA . ALA A 1 83 ? 5.997 -0.437 -6.034 1.00 74.06 83 ALA A CA 1
ATOM 615 C C . ALA A 1 83 ? 7.137 -0.216 -5.038 1.00 74.06 83 ALA A C 1
ATOM 617 O O . ALA A 1 83 ? 7.751 -1.174 -4.567 1.00 74.06 83 ALA A O 1
ATOM 618 N N . ILE A 1 84 ? 7.374 1.039 -4.676 1.00 71.56 84 ILE A N 1
ATOM 619 C CA . ILE A 1 84 ? 8.331 1.424 -3.647 1.00 71.56 84 ILE A CA 1
ATOM 620 C C . ILE A 1 84 ? 7.546 1.933 -2.443 1.00 71.56 84 ILE A C 1
ATOM 622 O O . ILE A 1 84 ? 6.759 2.878 -2.535 1.00 71.56 84 ILE A O 1
ATOM 626 N N . LEU A 1 85 ? 7.775 1.316 -1.285 1.00 67.38 85 LEU A N 1
ATOM 627 C CA . LEU A 1 85 ? 7.346 1.891 -0.016 1.00 67.38 85 LEU A CA 1
ATOM 628 C C . LEU A 1 85 ? 8.309 3.035 0.314 1.00 67.38 85 LEU A C 1
ATOM 630 O O . LEU A 1 85 ? 9.439 2.809 0.749 1.00 67.38 85 LEU A O 1
ATOM 634 N N . VAL A 1 86 ? 7.897 4.260 0.014 1.00 63.81 86 VAL A N 1
ATOM 635 C CA . VAL A 1 86 ? 8.825 5.392 -0.014 1.00 63.81 86 VAL A CA 1
ATOM 636 C C . VAL A 1 86 ? 9.122 5.992 1.342 1.00 63.81 86 VAL A C 1
ATOM 638 O O . VAL A 1 86 ? 8.364 5.872 2.301 1.00 63.81 86 VAL A O 1
ATOM 641 N N . LYS A 1 87 ? 10.247 6.712 1.383 1.00 47.44 87 LYS A N 1
ATOM 642 C CA . LYS A 1 87 ? 10.553 7.713 2.397 1.00 47.44 87 LYS A CA 1
ATOM 643 C C . LYS A 1 87 ? 10.166 9.099 1.860 1.00 47.44 87 LYS A C 1
ATOM 645 O O . LYS A 1 87 ? 11.040 9.879 1.502 1.00 47.44 87 LYS A O 1
ATOM 650 N N . GLY A 1 88 ? 8.873 9.410 1.789 1.00 45.97 88 GLY A N 1
ATOM 651 C CA . GLY A 1 88 ? 8.386 10.750 1.468 1.00 45.97 88 GLY A CA 1
ATOM 652 C C . GLY A 1 88 ? 9.027 11.798 2.382 1.00 45.97 88 GLY A C 1
ATOM 653 O O . GLY A 1 88 ? 9.169 11.600 3.592 1.00 45.97 88 GLY A O 1
ATOM 654 N N . THR A 1 89 ? 9.450 12.914 1.796 1.00 49.34 89 THR A N 1
ATOM 655 C CA . THR A 1 89 ? 10.312 13.942 2.406 1.00 49.34 89 THR A CA 1
ATOM 656 C C . THR A 1 89 ? 9.618 14.835 3.449 1.00 49.34 89 THR A C 1
ATOM 658 O O . THR A 1 89 ? 10.217 15.808 3.901 1.00 49.34 89 THR A O 1
ATOM 661 N N . GLY A 1 90 ? 8.381 14.522 3.870 1.00 52.38 90 GLY A N 1
ATOM 662 C CA . GLY A 1 90 ? 7.549 15.447 4.657 1.00 52.38 90 GLY A CA 1
ATOM 663 C C . GLY A 1 90 ? 6.856 14.907 5.914 1.00 52.38 90 GLY A C 1
ATOM 664 O O . GLY A 1 90 ? 6.816 15.626 6.909 1.00 52.38 90 GLY A O 1
ATOM 665 N N . LYS A 1 91 ? 6.298 13.686 5.920 1.00 47.91 91 LYS A N 1
ATOM 666 C CA . LYS A 1 91 ? 5.623 13.060 7.084 1.00 47.91 91 LYS A CA 1
ATOM 667 C C . LYS A 1 91 ? 5.672 11.531 6.981 1.00 47.91 91 LYS A C 1
ATOM 669 O O . LYS A 1 91 ? 5.972 11.005 5.917 1.00 47.91 91 LYS A O 1
ATOM 674 N N . ALA A 1 92 ? 5.431 10.842 8.102 1.00 49.81 92 ALA A N 1
ATOM 675 C CA . ALA A 1 92 ? 5.535 9.388 8.239 1.00 49.81 92 ALA A CA 1
ATOM 676 C C . ALA A 1 92 ? 4.885 8.630 7.064 1.00 49.81 92 ALA A C 1
ATOM 678 O O . ALA A 1 92 ? 3.705 8.807 6.781 1.00 49.81 92 ALA A O 1
ATOM 679 N N . ASN A 1 93 ? 5.662 7.766 6.405 1.00 69.12 93 ASN A N 1
ATOM 680 C CA . ASN A 1 93 ? 5.205 6.971 5.256 1.00 69.12 93 ASN A CA 1
ATOM 681 C C . ASN A 1 93 ? 4.452 5.707 5.662 1.00 69.12 93 ASN A C 1
ATOM 683 O O . ASN A 1 93 ? 3.858 5.051 4.817 1.00 69.12 93 ASN A O 1
ATOM 687 N N . LEU A 1 94 ? 4.475 5.395 6.957 1.00 73.38 94 LEU A N 1
ATOM 688 C CA . LEU A 1 94 ? 3.623 4.427 7.621 1.00 73.38 94 LEU A CA 1
ATOM 689 C C . LEU A 1 94 ? 3.248 5.012 8.988 1.00 73.38 94 LEU A C 1
ATOM 691 O O . LEU A 1 94 ? 4.102 5.198 9.852 1.00 73.38 94 LEU A O 1
ATOM 695 N N . GLU A 1 95 ? 1.972 5.321 9.165 1.00 83.94 95 GLU A N 1
ATOM 696 C CA . GLU A 1 95 ? 1.371 5.799 10.405 1.00 83.94 95 GLU A CA 1
ATOM 697 C C . GLU A 1 95 ? 0.339 4.765 10.851 1.00 83.94 95 GLU A C 1
ATOM 699 O O . GLU A 1 95 ? -0.596 4.444 10.116 1.00 83.94 95 GLU A O 1
ATOM 704 N N . ILE A 1 96 ? 0.513 4.233 12.060 1.00 87.00 96 ILE A N 1
ATOM 705 C CA . ILE A 1 96 ? -0.404 3.265 12.662 1.00 87.00 96 ILE A CA 1
ATOM 706 C C . ILE A 1 96 ? -0.916 3.863 13.967 1.00 87.00 96 ILE A C 1
ATOM 708 O O . ILE A 1 96 ? -0.134 4.222 14.843 1.00 87.00 96 ILE A O 1
ATOM 712 N N . THR A 1 97 ? -2.235 3.957 14.099 1.00 91.50 97 THR A N 1
ATOM 713 C CA . THR A 1 97 ? -2.921 4.361 15.329 1.00 91.50 97 THR A CA 1
ATOM 714 C C . THR A 1 97 ? -3.770 3.199 15.812 1.00 91.50 97 THR A C 1
ATOM 716 O O . THR A 1 97 ? -4.604 2.692 15.061 1.00 91.50 97 THR A O 1
ATOM 719 N N . LEU A 1 98 ? -3.558 2.785 17.057 1.00 93.06 98 LEU A N 1
ATOM 720 C CA . LEU A 1 98 ? -4.306 1.718 17.710 1.00 93.06 98 LEU A CA 1
ATOM 721 C C . LEU A 1 98 ? -5.005 2.291 18.940 1.00 93.06 98 LEU A C 1
ATOM 723 O O . LEU A 1 98 ? -4.387 2.988 19.744 1.00 93.06 98 LEU A O 1
ATOM 727 N N . GLU A 1 99 ? -6.288 1.992 19.079 1.00 93.44 99 GLU A N 1
ATOM 728 C CA . GLU A 1 99 ? -7.121 2.422 20.195 1.00 93.44 99 GLU A CA 1
ATOM 729 C C . GLU A 1 99 ? -7.663 1.178 20.914 1.00 93.44 99 GLU A C 1
ATOM 731 O O . GLU A 1 99 ? -8.106 0.223 20.270 1.00 93.44 99 GLU A O 1
ATOM 736 N N . TRP A 1 100 ? -7.630 1.190 22.250 1.00 96.12 100 TRP A N 1
ATOM 737 C CA . TRP A 1 100 ? -8.255 0.175 23.099 1.00 96.12 100 TRP A CA 1
ATOM 738 C C . TRP A 1 100 ? -9.268 0.847 24.010 1.00 96.12 100 TRP A C 1
ATOM 740 O O . TRP A 1 100 ? -8.982 1.856 24.655 1.00 96.12 100 TRP A O 1
ATOM 750 N N . SER A 1 101 ? -10.448 0.256 24.104 1.00 89.12 101 SER A N 1
ATOM 751 C CA . SER A 1 101 ? -11.488 0.676 25.034 1.00 89.12 101 SER A CA 1
ATOM 752 C C . SER A 1 101 ? -11.922 -0.537 25.840 1.00 89.12 101 SER A C 1
ATOM 754 O O . SER A 1 101 ? -12.018 -1.641 25.311 1.00 89.12 101 SER A O 1
ATOM 756 N N . LYS A 1 102 ? -12.160 -0.352 27.140 1.00 80.62 102 LYS A N 1
ATOM 757 C CA . LYS A 1 102 ? -12.888 -1.358 27.913 1.00 80.62 102 LYS A CA 1
ATOM 758 C C . LYS A 1 102 ? -14.350 -1.262 27.502 1.00 80.62 102 LYS A C 1
ATOM 760 O O . LYS A 1 102 ? -14.938 -0.196 27.674 1.00 80.62 102 LYS A O 1
ATOM 765 N N . ASP A 1 103 ? -14.929 -2.357 27.028 1.00 68.50 103 ASP A N 1
ATOM 766 C CA . ASP A 1 103 ? -16.382 -2.481 26.972 1.00 68.50 103 ASP A CA 1
ATOM 767 C C . ASP A 1 103 ? -16.910 -2.360 28.404 1.00 68.50 103 ASP A C 1
ATOM 769 O O . ASP A 1 103 ? -16.728 -3.245 29.241 1.00 68.50 103 ASP A O 1
ATOM 773 N N . THR A 1 104 ? -17.511 -1.216 28.725 1.00 61.09 104 THR A N 1
ATOM 774 C CA . THR A 1 104 ? -18.171 -0.990 30.016 1.00 61.09 104 THR A CA 1
ATOM 775 C C . THR A 1 104 ? -19.614 -1.495 30.026 1.00 61.09 104 THR A C 1
ATOM 777 O O . THR A 1 104 ? -20.299 -1.361 31.035 1.00 61.09 104 THR A O 1
ATOM 780 N N . SER A 1 105 ? -20.081 -2.140 28.953 1.00 59.09 105 SER A N 1
ATOM 781 C CA . SER A 1 105 ? -21.256 -3.011 29.008 1.00 59.09 105 SER A CA 1
ATOM 782 C C . SER A 1 105 ? -20.813 -4.359 29.584 1.00 59.09 105 SER A C 1
ATOM 784 O O . SER A 1 105 ? -20.322 -5.223 28.862 1.00 59.09 105 SER A O 1
ATOM 786 N N . SER A 1 106 ? -20.894 -4.611 30.890 1.00 52.88 106 SER A N 1
ATOM 787 C CA . SER A 1 106 ? -22.119 -4.983 31.632 1.00 52.88 106 SER A CA 1
ATOM 788 C C . SER A 1 106 ? -21.787 -5.087 33.149 1.00 52.88 106 SER A C 1
ATOM 790 O O . SER A 1 106 ? -20.595 -5.034 33.463 1.00 52.88 106 SER A O 1
ATOM 792 N N . PRO A 1 107 ? -22.708 -5.373 34.110 1.00 57.97 107 PRO A N 1
ATOM 793 C CA . PRO A 1 107 ? -24.182 -5.465 34.077 1.00 57.97 107 PRO A CA 1
ATOM 794 C C . PRO A 1 107 ? -24.890 -4.726 35.256 1.00 57.97 107 PRO A C 1
ATOM 796 O O . PRO A 1 107 ? -24.372 -4.680 36.369 1.00 57.97 107 PRO A O 1
ATOM 799 N N . LYS A 1 108 ? -26.137 -4.250 35.092 1.00 47.62 108 LYS A N 1
ATOM 800 C CA . LYS A 1 108 ? -27.070 -4.108 36.241 1.00 47.62 108 LYS A CA 1
ATOM 801 C C . LYS A 1 108 ? -28.543 -4.098 35.808 1.00 47.62 108 LYS A C 1
ATOM 803 O O . LYS A 1 108 ? -29.239 -3.102 35.953 1.00 47.62 108 LYS A O 1
ATOM 808 N N . SER A 1 109 ? -29.037 -5.229 35.301 1.00 51.53 109 SER A N 1
ATOM 809 C CA . SER A 1 109 ? -30.473 -5.527 35.389 1.00 51.53 109 SER A CA 1
ATOM 810 C C . SER A 1 109 ? -30.732 -6.153 36.759 1.00 51.53 109 SER A C 1
ATOM 812 O O . SER A 1 109 ? -30.616 -7.360 36.931 1.00 51.53 109 SER A O 1
ATOM 814 N N . SER A 1 110 ? -30.959 -5.275 37.737 1.00 59.09 110 SER A N 1
ATOM 815 C CA . SER A 1 110 ? -31.858 -5.446 38.887 1.00 59.09 110 SER A CA 1
ATOM 816 C C . SER A 1 110 ? -32.165 -6.880 39.351 1.00 59.09 110 SER A C 1
ATOM 818 O O . SER A 1 110 ? -33.130 -7.495 38.901 1.00 59.09 110 SER A O 1
ATOM 820 N N . SER A 1 111 ? -31.431 -7.342 40.364 1.00 55.19 111 SER A N 1
ATOM 821 C CA . SER A 1 111 ? -31.939 -8.317 41.335 1.00 55.19 111 SER A CA 1
ATOM 822 C C . SER A 1 111 ? -31.478 -7.934 42.745 1.00 55.19 111 SER A C 1
ATOM 824 O O . SER A 1 111 ? -30.618 -8.579 43.333 1.00 55.19 111 SER A O 1
ATOM 826 N N . GLU A 1 112 ? -32.037 -6.855 43.286 1.00 56.66 112 GLU A N 1
ATOM 827 C CA . GLU A 1 112 ? -32.051 -6.611 44.731 1.00 56.66 112 GLU A CA 1
ATOM 828 C C . GLU A 1 112 ? -33.486 -6.251 45.126 1.00 56.66 112 GLU A C 1
ATOM 830 O O . GLU A 1 112 ? -33.943 -5.126 44.948 1.00 56.66 112 GLU A O 1
ATOM 835 N N . THR A 1 113 ? -34.223 -7.243 45.627 1.00 50.94 113 THR A N 1
ATOM 836 C CA . THR A 1 113 ? -35.370 -7.034 46.518 1.00 50.94 113 THR A CA 1
ATOM 837 C C . THR A 1 113 ? -34.859 -6.507 47.855 1.00 50.94 113 THR A C 1
ATOM 839 O O . THR A 1 113 ? -34.013 -7.157 48.471 1.00 50.94 113 THR A O 1
ATOM 842 N N . PRO A 1 114 ? -35.415 -5.390 48.348 1.00 53.38 114 PRO A N 1
ATOM 843 C CA . PRO A 1 114 ? -35.879 -5.412 49.731 1.00 53.38 114 PRO A CA 1
ATOM 844 C C . PRO A 1 114 ? -37.176 -4.610 49.921 1.00 53.38 114 PRO A C 1
ATOM 846 O O . PRO A 1 114 ? -37.237 -3.422 49.624 1.00 53.38 114 PRO A O 1
ATOM 849 N N . THR A 1 115 ? -38.207 -5.223 50.503 1.00 39.44 115 THR A N 1
ATOM 850 C CA . THR A 1 115 ? -39.141 -4.516 51.398 1.00 39.44 115 THR A CA 1
ATOM 851 C C . THR A 1 115 ? -39.689 -5.513 52.413 1.00 39.44 115 THR A C 1
ATOM 853 O O . THR A 1 115 ? -40.594 -6.295 52.137 1.00 39.44 115 THR A O 1
ATOM 856 N N . THR A 1 116 ? -39.095 -5.474 53.602 1.00 52.84 116 THR A N 1
ATOM 857 C CA . THR A 1 116 ? -39.703 -5.928 54.853 1.00 52.84 116 THR A CA 1
ATOM 858 C C . THR A 1 116 ? -40.794 -4.938 55.243 1.00 52.84 116 THR A C 1
ATOM 860 O O . THR A 1 116 ? -40.506 -3.744 55.295 1.00 52.84 116 THR A O 1
ATOM 863 N N . THR A 1 117 ? -42.001 -5.418 55.561 1.00 50.19 117 THR A N 1
ATOM 864 C CA . THR A 1 117 ? -42.827 -5.028 56.731 1.00 50.19 117 THR A CA 1
ATOM 865 C C . THR A 1 117 ? -44.203 -5.681 56.599 1.00 50.19 117 THR A C 1
ATOM 867 O O . THR A 1 117 ? -44.958 -5.358 55.689 1.00 50.19 117 THR A O 1
ATOM 870 N N . GLY A 1 118 ? -44.527 -6.603 57.509 1.00 42.28 118 GLY A N 1
ATOM 871 C CA . GLY A 1 118 ? -45.821 -7.282 57.529 1.00 42.28 118 GLY A CA 1
ATOM 872 C C . GLY A 1 118 ? -45.913 -8.369 58.596 1.00 42.28 118 GLY A C 1
ATOM 873 O O . GLY A 1 118 ? -45.913 -9.545 58.272 1.00 42.28 118 GLY A O 1
ATOM 874 N N . GLU A 1 119 ? -45.992 -7.926 59.851 1.00 51.53 119 GLU A N 1
ATOM 875 C CA . GLU A 1 119 ? -46.840 -8.527 60.891 1.00 51.53 119 GLU A CA 1
ATOM 876 C C . GLU A 1 119 ? -46.466 -9.910 61.466 1.00 51.53 119 GLU A C 1
ATOM 878 O O . GLU A 1 119 ? -46.765 -10.976 60.933 1.00 51.53 119 GLU A O 1
ATOM 883 N N . ILE A 1 120 ? -45.881 -9.871 62.666 1.00 56.62 120 ILE A N 1
ATOM 884 C CA . ILE A 1 120 ? -45.782 -11.009 63.583 1.00 56.62 120 ILE A CA 1
ATOM 885 C C . ILE A 1 120 ? -47.134 -11.154 64.292 1.00 56.62 120 ILE A C 1
ATOM 887 O O . ILE A 1 120 ? -47.505 -10.293 65.090 1.00 56.62 120 ILE A O 1
ATOM 891 N N . LYS A 1 121 ? -47.853 -12.251 64.042 1.00 60.34 121 LYS A N 1
ATOM 892 C CA . LYS A 1 121 ? -49.006 -12.666 64.853 1.00 60.34 121 LYS A CA 1
ATOM 893 C C . LYS A 1 121 ? -48.579 -13.830 65.753 1.00 60.34 121 LYS A C 1
ATOM 895 O O . LYS A 1 121 ? -48.137 -14.845 65.217 1.00 60.34 121 LYS A O 1
ATOM 900 N N . PRO A 1 122 ? -48.709 -13.747 67.089 1.00 59.41 122 PRO A N 1
ATOM 901 C CA . PRO A 1 122 ? -48.509 -14.915 67.927 1.00 59.41 122 PRO A CA 1
ATOM 902 C C . PRO A 1 122 ? -49.768 -15.787 67.855 1.00 59.41 122 PRO A C 1
ATOM 904 O O . PRO A 1 122 ? -50.896 -15.286 67.895 1.00 59.41 122 PRO A O 1
ATOM 907 N N . SER A 1 123 ? -49.609 -17.101 67.742 1.00 57.38 123 SER A N 1
ATOM 908 C CA . SER A 1 123 ? -50.690 -18.045 68.029 1.00 57.38 123 SER A CA 1
ATOM 909 C C . SER A 1 123 ? -50.122 -19.343 68.588 1.00 57.38 123 SER A C 1
ATOM 911 O O . SER A 1 123 ? -49.490 -20.091 67.853 1.00 57.38 123 SER A O 1
ATOM 913 N N . VAL A 1 124 ? -50.374 -19.478 69.898 1.00 56.16 124 VAL A N 1
ATOM 914 C CA . VAL A 1 124 ? -50.667 -20.661 70.734 1.00 56.16 124 VAL A CA 1
ATOM 915 C C . VAL A 1 124 ? -49.764 -21.881 70.602 1.00 56.16 124 VAL A C 1
ATOM 917 O O . VAL A 1 124 ? -49.835 -22.574 69.568 1.00 56.16 124 VAL A O 1
#

Secondary structure (DSSP, 8-state):
-----EEEEEEEEE-TTS-EEEEEEEEES------TT--THHHHHHHHHHHHHHHHHHHHH--SEEEEEE--EEEEETTEEEEE----SSS-SEEEEEE-------------------------

Sequence (124 aa):
MSNDSDRIQTIPVQLEDGTTILVEVTQTGREDVANEASKFKAVTDALGGIVQAIAEPINRARPTKATVKFGMELALESGKLTAILVKGTGKANLEITLEWSKDTSSPKSSSETPTTTGEIKPSV

Radius of gyration: 30.62 Å; chains: 1; bounding box: 79×36×96 Å